Protein AF-A0A1M5D5A4-F1 (afdb_monomer_lite)

pLDDT: mean 90.55, std 10.25, range [50.56, 97.62]

Secondary structure (DSSP, 8-state):
-HHHHHHHHHHHTT-HHHHHHHHHHHH-GGGGSS-HHHHHHHHHHHHHHHHHHHHHHHHHHHHHTT-

InterPro domains:
  IPR002611 IstB-like ATP-binding domain [PF01695] (9-65)

Foldseek 3Di:
DVLVVVLVVCVVVVLNQLSVLSVVCVVDCVVVVPDPVVSVVVSVVRSVVVVVVVVVVVVVVVVVVVD

Sequence (67 aa):
MLNDNTVSKLHEMRLSVMAQAFREQLKDSSFHELSFEERLGLLVDAEWAVRKNNRMARLIKKADYAM

Structure (mmCIF, N/CA/C/O backbone):
data_AF-A0A1M5D5A4-F1
#
_entry.id   AF-A0A1M5D5A4-F1
#
loop_
_atom_site.group_PDB
_atom_site.id
_atom_site.type_symbol
_atom_site.label_atom_id
_atom_site.label_alt_id
_atom_site.label_comp_id
_atom_site.label_asym_id
_atom_site.label_entity_id
_atom_site.label_seq_id
_atom_site.pdbx_PDB_ins_code
_atom_site.Cartn_x
_atom_site.Cartn_y
_atom_site.Cartn_z
_atom_site.occupancy
_atom_site.B_iso_or_equiv
_atom_site.auth_seq_id
_atom_site.auth_comp_id
_atom_site.auth_asym_id
_atom_site.auth_atom_id
_atom_site.pdbx_PDB_model_num
ATOM 1 N N . MET A 1 1 ? -17.356 6.151 4.671 1.00 55.31 1 MET A N 1
ATOM 2 C CA . MET A 1 1 ? -16.903 7.490 4.220 1.00 55.31 1 MET A CA 1
ATOM 3 C C . MET A 1 1 ? -15.416 7.748 4.488 1.00 55.31 1 MET A C 1
ATOM 5 O O . MET A 1 1 ? -14.738 8.139 3.550 1.00 55.31 1 MET A O 1
ATOM 9 N N . LEU A 1 2 ? -14.868 7.504 5.691 1.00 62.00 2 LEU A N 1
ATOM 10 C CA . LEU A 1 2 ? -13.421 7.688 5.955 1.00 62.00 2 LEU A CA 1
ATOM 11 C C . LEU A 1 2 ? -12.520 6.703 5.182 1.00 62.00 2 LEU A C 1
ATOM 13 O O . LEU A 1 2 ? -11.520 7.114 4.603 1.00 62.00 2 LEU A O 1
ATOM 17 N N . ASN 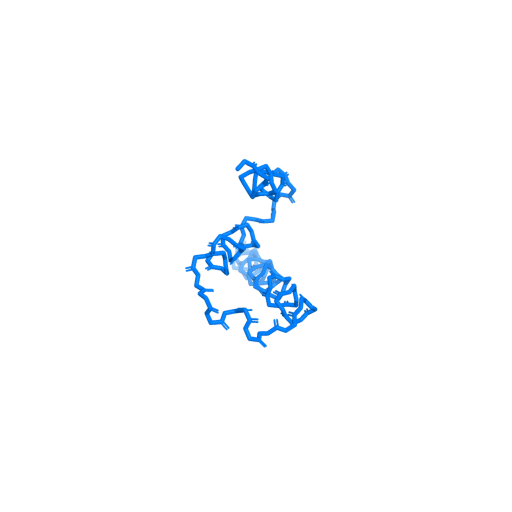A 1 3 ? -12.915 5.429 5.097 1.00 74.31 3 ASN A N 1
ATOM 18 C CA . ASN A 1 3 ? -12.105 4.392 4.447 1.00 74.31 3 ASN A CA 1
ATOM 19 C C . ASN A 1 3 ? -11.957 4.612 2.932 1.00 74.31 3 ASN A C 1
ATOM 21 O O . ASN A 1 3 ? -10.864 4.447 2.398 1.00 74.31 3 ASN A O 1
ATOM 25 N N . ASP A 1 4 ? -13.017 5.054 2.248 1.00 80.56 4 ASP A N 1
ATOM 26 C CA . ASP A 1 4 ? -12.957 5.356 0.810 1.00 80.56 4 ASP A CA 1
ATOM 27 C C . ASP A 1 4 ? -12.091 6.585 0.504 1.00 80.56 4 ASP A C 1
ATOM 29 O O . ASP A 1 4 ? -11.417 6.625 -0.527 1.00 80.56 4 ASP A O 1
ATOM 33 N N . ASN A 1 5 ? -12.044 7.561 1.418 1.00 91.69 5 ASN A N 1
ATOM 34 C CA . ASN A 1 5 ? -11.143 8.707 1.304 1.00 91.69 5 ASN A CA 1
ATOM 35 C C . ASN A 1 5 ? -9.674 8.267 1.416 1.00 91.69 5 ASN A C 1
ATOM 37 O O . ASN A 1 5 ? -8.851 8.653 0.588 1.00 91.69 5 ASN A O 1
ATOM 41 N N . THR A 1 6 ? -9.356 7.409 2.389 1.00 92.38 6 THR A N 1
ATOM 42 C CA . THR A 1 6 ? -8.006 6.853 2.565 1.00 92.38 6 THR A CA 1
ATOM 43 C C . THR A 1 6 ? -7.575 6.025 1.357 1.00 92.38 6 THR A C 1
ATOM 45 O O . THR A 1 6 ? -6.480 6.225 0.842 1.00 92.38 6 THR A O 1
ATOM 48 N N . VAL A 1 7 ? -8.443 5.147 0.847 1.00 94.00 7 VAL A N 1
ATOM 49 C CA . VAL A 1 7 ? -8.162 4.341 -0.355 1.00 94.00 7 VAL A CA 1
ATOM 50 C C . VAL A 1 7 ? -7.895 5.230 -1.570 1.00 94.00 7 VAL A C 1
ATOM 52 O O . VAL A 1 7 ? -6.939 4.991 -2.305 1.00 94.00 7 VAL A O 1
ATOM 55 N N . SER A 1 8 ? -8.690 6.286 -1.759 1.00 94.88 8 SER A N 1
ATOM 56 C CA . SER A 1 8 ? -8.495 7.231 -2.866 1.00 94.88 8 SER A CA 1
ATOM 57 C C . SER A 1 8 ? -7.140 7.940 -2.770 1.00 94.88 8 SER A C 1
ATOM 59 O O . SER A 1 8 ? -6.385 7.949 -3.740 1.00 94.88 8 SER A O 1
ATOM 61 N N . LYS A 1 9 ? -6.765 8.421 -1.577 1.00 96.12 9 LYS A N 1
ATOM 62 C CA . LYS A 1 9 ? -5.444 9.025 -1.326 1.00 96.12 9 LYS A CA 1
ATOM 63 C C . LYS A 1 9 ? -4.291 8.055 -1.586 1.00 96.12 9 LYS A C 1
ATOM 65 O O . LYS A 1 9 ? -3.282 8.442 -2.169 1.00 96.12 9 LYS A O 1
ATOM 70 N N . LEU A 1 10 ? -4.432 6.786 -1.198 1.00 95.81 10 LEU A N 1
ATOM 71 C CA . LEU A 1 10 ? -3.420 5.765 -1.484 1.00 95.81 10 LEU A CA 1
ATOM 72 C C . LEU A 1 10 ? -3.238 5.575 -2.997 1.00 95.81 10 LEU A C 1
ATOM 74 O O . LEU A 1 10 ? -2.103 5.511 -3.472 1.00 95.81 10 LEU A O 1
ATOM 78 N N . HIS A 1 11 ? -4.323 5.567 -3.775 1.00 95.31 11 HIS A N 1
ATOM 79 C CA . HIS A 1 11 ? -4.230 5.531 -5.236 1.00 95.31 11 HIS A CA 1
ATOM 80 C C . HIS A 1 11 ? -3.552 6.780 -5.818 1.00 95.31 11 HIS A C 1
ATOM 82 O O . HIS A 1 11 ? -2.677 6.638 -6.674 1.00 95.31 11 HIS A O 1
ATOM 88 N N . GLU A 1 12 ? -3.875 7.979 -5.328 1.00 96.88 12 GLU A N 1
ATOM 89 C CA . GLU A 1 12 ? -3.225 9.236 -5.743 1.00 96.88 12 GLU A CA 1
ATOM 90 C C . GLU A 1 12 ? -1.712 9.224 -5.466 1.00 96.88 12 GLU A C 1
ATOM 92 O O . GLU A 1 12 ? -0.911 9.644 -6.302 1.00 96.88 12 GLU A O 1
ATOM 97 N N . MET A 1 13 ? -1.297 8.640 -4.340 1.00 96.81 13 MET A N 1
ATOM 98 C CA . MET A 1 13 ? 0.111 8.431 -3.975 1.00 96.81 13 MET A CA 1
ATOM 99 C C . MET A 1 13 ? 0.783 7.269 -4.730 1.00 96.81 13 MET A C 1
ATOM 101 O O . MET A 1 13 ? 1.950 6.947 -4.482 1.00 96.81 13 MET A O 1
ATOM 105 N N . ARG A 1 14 ? 0.073 6.630 -5.668 1.00 95.81 14 ARG A N 1
ATOM 106 C CA . ARG A 1 14 ? 0.512 5.446 -6.425 1.00 95.81 14 ARG A CA 1
ATOM 107 C C . ARG A 1 14 ? 0.793 4.222 -5.544 1.00 95.81 14 ARG A C 1
ATOM 109 O O . ARG A 1 14 ? 1.591 3.372 -5.927 1.00 95.81 14 ARG A O 1
ATOM 116 N N . LEU A 1 15 ? 0.148 4.116 -4.385 1.00 97.12 15 LEU A N 1
ATOM 117 C CA . LEU A 1 15 ? 0.212 2.981 -3.455 1.00 97.12 15 LEU A CA 1
ATOM 118 C C . LEU A 1 15 ? -0.972 2.032 -3.703 1.00 97.12 15 LEU A C 1
ATOM 120 O O . LEU A 1 15 ? -1.813 1.805 -2.836 1.00 97.12 15 LEU A O 1
ATOM 124 N N . SER A 1 16 ? -1.106 1.554 -4.943 1.00 95.31 16 SER A N 1
ATOM 125 C CA . SER A 1 16 ? -2.322 0.853 -5.386 1.00 95.31 16 SER A CA 1
ATOM 126 C C . SER A 1 16 ? -2.482 -0.536 -4.769 1.00 95.31 16 SER A C 1
ATOM 128 O O . SER A 1 16 ? -3.610 -0.959 -4.525 1.00 95.31 16 SER A O 1
ATOM 130 N N . VAL A 1 17 ? -1.378 -1.231 -4.487 1.00 97.12 17 VAL A N 1
ATOM 131 C CA . VAL A 1 17 ? -1.401 -2.549 -3.837 1.00 97.12 17 VAL A CA 1
ATOM 132 C C . VAL A 1 17 ? -1.731 -2.373 -2.363 1.00 97.12 17 VAL A C 1
ATOM 134 O O . VAL A 1 17 ? -2.583 -3.083 -1.837 1.00 97.12 17 VAL A O 1
ATOM 137 N N . MET A 1 18 ? -1.146 -1.355 -1.725 1.00 96.88 18 MET A N 1
ATOM 138 C CA . MET A 1 18 ? -1.490 -0.975 -0.355 1.00 96.88 18 MET A CA 1
ATOM 139 C C . MET A 1 18 ? -2.983 -0.641 -0.218 1.00 96.88 18 MET A C 1
ATOM 141 O O . MET A 1 18 ? -3.634 -1.077 0.727 1.00 96.88 18 MET A O 1
ATOM 145 N N . ALA A 1 19 ? -3.543 0.106 -1.174 1.00 95.88 19 ALA A N 1
ATOM 146 C CA . ALA A 1 19 ? -4.956 0.479 -1.198 1.00 95.88 19 ALA A CA 1
ATOM 147 C C . ALA A 1 19 ? -5.884 -0.743 -1.283 1.00 95.88 19 ALA A C 1
ATOM 149 O O . ALA A 1 19 ? -6.906 -0.807 -0.592 1.00 95.88 19 ALA A O 1
ATOM 150 N N . GLN A 1 20 ? -5.518 -1.721 -2.115 1.00 94.50 20 GLN A N 1
ATOM 151 C CA . GLN A 1 20 ? -6.254 -2.971 -2.245 1.00 94.50 20 GLN A CA 1
ATOM 152 C C . GLN A 1 20 ? -6.162 -3.813 -0.968 1.00 94.50 20 GLN A C 1
ATOM 154 O O . GLN A 1 20 ? -7.198 -4.183 -0.417 1.00 94.50 20 GLN A O 1
ATOM 159 N N . ALA A 1 21 ? -4.951 -4.040 -0.457 1.00 94.44 21 ALA A N 1
ATOM 160 C CA . ALA A 1 21 ? -4.734 -4.810 0.764 1.00 94.44 21 ALA A CA 1
ATOM 161 C C . ALA A 1 21 ? -5.443 -4.169 1.972 1.00 94.44 21 ALA A C 1
ATOM 163 O O . ALA A 1 21 ? -6.025 -4.863 2.799 1.00 94.44 21 ALA A O 1
ATOM 164 N N . PHE A 1 22 ? -5.499 -2.835 2.040 1.00 94.00 22 PHE A N 1
ATOM 165 C CA . PHE A 1 22 ? -6.240 -2.1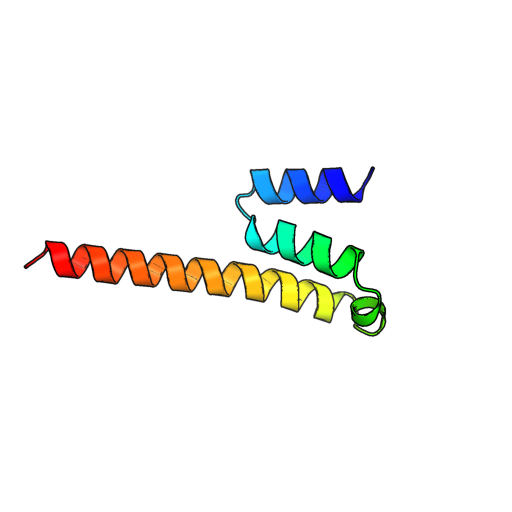25 3.083 1.00 94.00 22 PHE A CA 1
ATOM 166 C C . PHE A 1 22 ? -7.750 -2.384 2.996 1.00 94.00 22 PHE A C 1
ATOM 168 O O . PHE A 1 22 ? -8.402 -2.604 4.014 1.00 94.00 22 PHE A O 1
ATOM 175 N N . ARG A 1 23 ? -8.325 -2.425 1.786 1.00 92.31 23 ARG A N 1
ATOM 176 C CA . ARG A 1 23 ? -9.733 -2.816 1.592 1.00 92.31 23 ARG A CA 1
ATOM 177 C C . ARG A 1 23 ? -10.001 -4.263 1.988 1.00 92.31 23 ARG A C 1
ATOM 179 O O . ARG A 1 23 ? -11.094 -4.547 2.469 1.00 92.31 23 ARG A O 1
ATOM 186 N N . GLU A 1 24 ? -9.050 -5.160 1.763 1.00 91.94 24 GLU A N 1
ATOM 187 C CA . GLU A 1 24 ? -9.153 -6.568 2.156 1.00 91.94 24 GLU A CA 1
ATOM 188 C C . GLU A 1 24 ? -9.112 -6.711 3.683 1.00 91.94 24 GLU A C 1
ATOM 190 O O . GLU A 1 24 ? -10.027 -7.306 4.248 1.00 91.94 24 GLU A O 1
ATOM 195 N N . GLN A 1 25 ? -8.172 -6.041 4.360 1.00 91.06 25 GLN A N 1
ATOM 196 C CA . GLN A 1 25 ? -8.111 -5.998 5.829 1.00 91.06 25 GLN A CA 1
ATOM 197 C C . GLN A 1 25 ? -9.385 -5.427 6.472 1.00 91.06 25 GLN A C 1
ATOM 199 O O . GLN A 1 25 ? -9.764 -5.838 7.562 1.00 91.06 25 GLN A O 1
ATOM 204 N N . LEU A 1 26 ? -10.063 -4.479 5.814 1.00 89.38 26 LEU A N 1
ATOM 205 C CA . LEU A 1 26 ? -11.333 -3.925 6.301 1.00 89.38 26 LEU A CA 1
ATOM 206 C C . LEU A 1 26 ? -12.525 -4.878 6.138 1.00 89.38 26 LEU A C 1
ATOM 208 O O . LEU A 1 26 ? -13.525 -4.717 6.836 1.00 89.38 26 LEU A O 1
ATOM 212 N N . LYS A 1 27 ? -12.460 -5.812 5.186 1.00 89.44 27 LYS A N 1
ATOM 213 C CA . LYS A 1 27 ? -13.520 -6.799 4.938 1.00 89.44 27 LYS A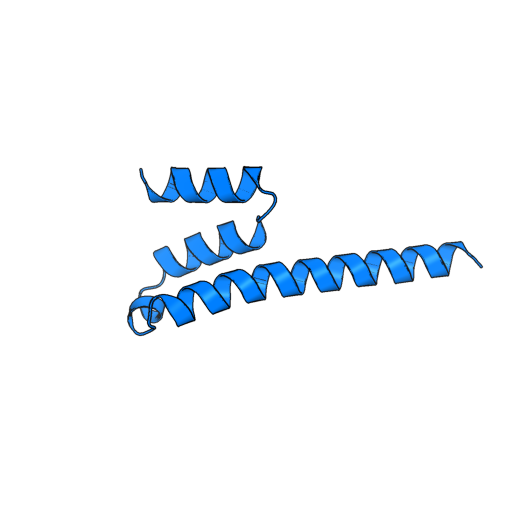 CA 1
ATOM 214 C C . LYS A 1 27 ? -13.352 -8.047 5.792 1.00 89.44 27 LYS A C 1
ATOM 216 O O . LYS A 1 27 ? -14.349 -8.680 6.125 1.00 89.44 27 LYS A O 1
ATOM 221 N N . ASP A 1 28 ? -12.112 -8.404 6.095 1.00 89.00 28 ASP A N 1
ATOM 222 C CA . ASP A 1 28 ? -11.775 -9.629 6.800 1.00 89.00 28 ASP A CA 1
ATOM 223 C C . ASP A 1 28 ? -11.509 -9.352 8.286 1.00 89.00 28 ASP A C 1
ATOM 225 O O . ASP A 1 28 ? -10.575 -8.650 8.678 1.00 89.00 28 ASP A O 1
ATOM 229 N N . SER A 1 29 ? -12.362 -9.920 9.138 1.00 84.38 29 SER A N 1
ATOM 230 C CA . SER A 1 29 ? -12.269 -9.765 10.585 1.00 84.38 29 SER A CA 1
ATOM 231 C C . SER A 1 29 ? -11.049 -10.461 11.194 1.00 84.38 29 SER A C 1
ATOM 233 O O . SER A 1 29 ? -10.668 -10.092 12.299 1.00 84.38 29 SER A O 1
ATOM 235 N N . SER A 1 30 ? -10.398 -11.400 10.497 1.00 87.19 30 SER A N 1
ATOM 236 C CA . SER A 1 30 ? -9.192 -12.087 10.992 1.00 87.19 30 SER A CA 1
ATOM 237 C C . SER A 1 30 ? -8.039 -11.119 11.286 1.00 87.19 30 SER A C 1
ATOM 239 O O . SER A 1 30 ? -7.289 -11.297 12.242 1.00 87.19 30 SER A O 1
ATOM 241 N N . PHE A 1 31 ? -7.959 -10.006 10.551 1.00 84.56 31 PHE A N 1
ATOM 242 C CA . PHE A 1 31 ? -6.952 -8.967 10.775 1.00 84.56 31 PHE A CA 1
ATOM 243 C C . PHE A 1 31 ? -7.189 -8.142 12.051 1.00 84.56 31 PHE A C 1
ATOM 245 O O . PHE A 1 31 ? -6.323 -7.353 12.438 1.00 84.56 31 PHE A O 1
ATOM 252 N N . HIS A 1 32 ? -8.339 -8.289 12.721 1.00 83.75 32 HIS A N 1
ATOM 253 C CA . HIS A 1 32 ? -8.607 -7.608 13.992 1.00 83.75 32 HIS A CA 1
ATOM 254 C C . HIS A 1 32 ? -7.851 -8.237 15.168 1.00 83.75 32 HIS A C 1
ATOM 256 O O . HIS A 1 32 ? -7.649 -7.553 16.168 1.00 83.75 32 HIS A O 1
ATOM 262 N N . GLU A 1 33 ? -7.404 -9.490 15.040 1.00 89.38 33 GLU A N 1
ATOM 263 C CA . GLU A 1 33 ? -6.557 -10.154 16.041 1.00 89.38 33 GLU A CA 1
ATOM 264 C C . GLU A 1 33 ? -5.123 -9.605 16.041 1.00 89.38 33 GLU A C 1
ATOM 266 O O . GLU A 1 33 ? -4.426 -9.679 17.050 1.00 89.38 33 GLU A O 1
ATOM 271 N N . LEU A 1 34 ? -4.702 -9.008 14.921 1.00 89.62 34 LEU A N 1
ATOM 272 C CA . LEU A 1 34 ? -3.400 -8.370 14.778 1.00 89.62 34 LEU A CA 1
ATOM 273 C C . LEU A 1 34 ? -3.406 -6.958 15.369 1.00 89.62 34 LEU A C 1
ATOM 275 O O . LEU A 1 34 ? -4.391 -6.210 15.297 1.00 89.62 34 LEU A O 1
ATOM 279 N N . SER A 1 35 ? -2.260 -6.546 15.894 1.00 93.50 35 SER A N 1
ATOM 280 C CA . SER A 1 35 ? -2.023 -5.159 16.271 1.00 93.50 35 SER A CA 1
ATOM 281 C C . SER A 1 35 ? -2.063 -4.235 15.047 1.00 93.50 35 SER A C 1
ATOM 283 O O . SER A 1 35 ? -1.935 -4.648 13.890 1.00 93.50 35 SER A O 1
ATOM 285 N N . PHE A 1 36 ? -2.243 -2.936 15.292 1.00 90.94 36 PHE A N 1
ATOM 286 C CA . PHE A 1 36 ? -2.186 -1.941 14.222 1.00 90.94 36 PHE A CA 1
ATOM 287 C C . PHE A 1 36 ? -0.836 -1.952 13.488 1.00 90.94 36 PHE A C 1
ATOM 289 O O . PHE A 1 36 ? -0.819 -1.835 12.264 1.00 90.94 36 PHE A O 1
ATOM 296 N N . GLU A 1 37 ? 0.269 -2.106 14.220 1.00 95.25 37 GLU A N 1
ATOM 297 C CA . GLU A 1 37 ? 1.620 -2.116 13.651 1.00 95.25 37 GLU A CA 1
ATOM 298 C C . GLU A 1 37 ? 1.829 -3.312 12.720 1.00 95.25 37 GLU A C 1
ATOM 300 O O . GLU A 1 37 ? 2.337 -3.139 11.615 1.00 95.25 37 GLU A O 1
ATOM 305 N N . GLU A 1 38 ? 1.349 -4.497 13.105 1.00 94.25 38 GLU A N 1
ATOM 306 C CA . GLU A 1 38 ? 1.391 -5.694 12.257 1.00 94.25 38 GLU A CA 1
ATOM 307 C C . GLU A 1 38 ? 0.538 -5.521 11.000 1.00 94.25 38 GLU A C 1
ATOM 309 O O . GLU A 1 38 ? 1.007 -5.779 9.889 1.00 94.25 38 GLU A O 1
ATOM 314 N N . ARG A 1 39 ? -0.696 -5.014 11.142 1.00 94.31 39 ARG A N 1
ATOM 315 C CA . ARG A 1 39 ? -1.557 -4.719 9.987 1.00 94.31 39 ARG A CA 1
ATOM 316 C C . ARG A 1 39 ? -0.889 -3.744 9.028 1.00 94.31 39 ARG A C 1
ATOM 318 O O . ARG A 1 39 ? -0.897 -3.989 7.823 1.00 94.31 39 ARG A O 1
ATOM 325 N N . LEU A 1 40 ? -0.317 -2.659 9.547 1.00 95.00 40 LEU A N 1
ATOM 326 C CA . LEU A 1 40 ? 0.379 -1.656 8.746 1.00 95.00 40 LEU A CA 1
ATOM 327 C C . LEU A 1 40 ? 1.624 -2.242 8.070 1.00 95.00 40 LEU A C 1
ATOM 329 O O . LEU A 1 40 ? 1.844 -1.971 6.891 1.00 95.00 40 LEU A O 1
ATOM 333 N N . GLY A 1 41 ? 2.391 -3.071 8.781 1.00 96.56 41 GLY A N 1
ATOM 334 C CA . GLY A 1 41 ? 3.544 -3.790 8.240 1.00 96.56 41 GLY A CA 1
ATOM 335 C C . GLY A 1 41 ? 3.172 -4.612 7.008 1.00 96.56 41 GLY A C 1
ATOM 336 O O . GLY A 1 41 ? 3.762 -4.421 5.948 1.00 96.56 41 GLY A O 1
ATOM 337 N N . LEU A 1 42 ? 2.105 -5.413 7.094 1.00 95.75 42 LEU A N 1
ATOM 338 C CA . LEU A 1 42 ? 1.609 -6.216 5.968 1.00 95.75 42 LEU A CA 1
ATOM 339 C C . LEU A 1 42 ? 1.226 -5.363 4.747 1.00 95.75 42 LEU A C 1
ATOM 341 O O . LEU A 1 42 ? 1.511 -5.738 3.609 1.00 95.75 42 LEU A O 1
ATOM 345 N N . LEU A 1 43 ? 0.596 -4.205 4.970 1.00 96.06 43 LEU A N 1
ATOM 346 C CA . LEU A 1 43 ? 0.221 -3.284 3.892 1.00 96.06 43 LEU A CA 1
ATOM 347 C C . LEU A 1 43 ? 1.452 -2.703 3.183 1.00 96.06 43 LEU A C 1
ATOM 349 O O . LEU A 1 43 ? 1.481 -2.619 1.951 1.00 96.06 43 LEU A O 1
ATOM 353 N N . VAL A 1 44 ? 2.461 -2.298 3.957 1.00 97.06 44 VAL A N 1
ATOM 354 C CA . VAL A 1 44 ? 3.714 -1.734 3.438 1.00 97.06 44 VAL A CA 1
ATOM 355 C C . VAL A 1 44 ? 4.514 -2.796 2.689 1.00 97.06 44 VAL A C 1
ATOM 357 O O . VAL A 1 44 ? 4.983 -2.532 1.579 1.00 97.06 44 VAL A O 1
ATOM 360 N N . ASP A 1 45 ? 4.623 -3.999 3.247 1.00 97.44 45 ASP A N 1
ATOM 361 C CA . ASP A 1 45 ? 5.360 -5.110 2.646 1.00 97.44 45 ASP A CA 1
ATOM 362 C C . ASP A 1 45 ? 4.764 -5.531 1.302 1.00 97.44 45 ASP A C 1
ATOM 364 O O . ASP A 1 45 ? 5.505 -5.724 0.332 1.00 97.44 45 ASP A O 1
ATOM 368 N N . ALA A 1 46 ? 3.433 -5.605 1.205 1.00 96.50 46 ALA A N 1
ATOM 369 C CA . ALA A 1 46 ? 2.745 -5.942 -0.038 1.00 96.50 46 ALA A CA 1
ATOM 370 C C . ALA A 1 46 ? 3.085 -4.952 -1.168 1.00 96.50 46 ALA A C 1
ATOM 372 O O . ALA A 1 46 ? 3.470 -5.345 -2.275 1.00 96.50 46 ALA A O 1
ATOM 373 N N . GLU A 1 47 ? 3.002 -3.652 -0.887 1.00 97.62 47 GLU A N 1
ATOM 374 C CA . GLU A 1 47 ? 3.338 -2.606 -1.855 1.00 97.62 47 GLU A CA 1
ATOM 375 C C . GLU A 1 47 ? 4.833 -2.610 -2.205 1.00 97.62 47 GLU A C 1
ATOM 377 O O . GLU A 1 47 ? 5.209 -2.500 -3.379 1.00 97.62 47 GLU A O 1
ATOM 382 N N . TRP A 1 48 ? 5.702 -2.775 -1.208 1.00 97.62 48 TRP A N 1
ATOM 383 C CA . TRP A 1 48 ? 7.147 -2.829 -1.403 1.00 97.62 48 TRP A CA 1
ATOM 384 C C . TRP A 1 48 ? 7.566 -4.001 -2.294 1.00 97.62 48 TRP A C 1
ATOM 386 O O . TRP A 1 48 ? 8.339 -3.815 -3.244 1.00 97.62 48 TRP A O 1
ATOM 396 N N . ALA A 1 49 ? 7.024 -5.194 -2.042 1.00 97.50 49 ALA A N 1
ATOM 397 C CA . ALA A 1 49 ? 7.306 -6.397 -2.817 1.00 97.50 49 ALA A CA 1
ATOM 398 C C . ALA A 1 49 ? 6.957 -6.202 -4.299 1.00 97.50 49 ALA A C 1
ATOM 400 O O . ALA A 1 49 ? 7.788 -6.456 -5.177 1.00 97.50 49 ALA A O 1
ATOM 401 N N . VAL A 1 50 ? 5.772 -5.659 -4.594 1.00 96.94 50 VAL A N 1
ATOM 402 C CA . VAL A 1 50 ? 5.346 -5.391 -5.976 1.00 96.94 50 VAL A CA 1
ATOM 403 C C . VAL A 1 50 ? 6.234 -4.341 -6.643 1.00 96.94 50 VAL A C 1
ATOM 405 O O . VAL A 1 50 ? 6.645 -4.514 -7.794 1.00 96.94 50 VAL A O 1
ATOM 408 N N . ARG A 1 51 ? 6.614 -3.273 -5.935 1.00 96.56 51 ARG A N 1
ATOM 409 C CA . ARG A 1 51 ? 7.536 -2.256 -6.471 1.00 96.56 51 ARG A CA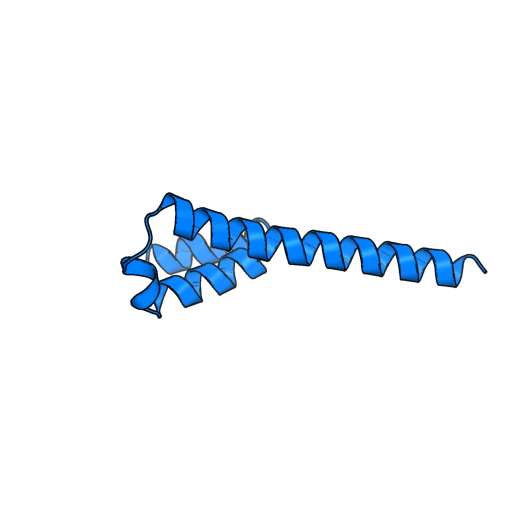 1
ATOM 410 C C . ARG A 1 51 ? 8.905 -2.838 -6.805 1.00 96.56 51 ARG A C 1
ATOM 412 O O . ARG A 1 51 ? 9.445 -2.534 -7.876 1.00 96.56 51 ARG A O 1
ATOM 419 N N . LYS A 1 52 ? 9.450 -3.688 -5.932 1.00 96.94 52 LYS A N 1
ATOM 420 C CA . LYS A 1 52 ? 10.727 -4.380 -6.146 1.00 96.94 52 LYS A CA 1
ATOM 421 C C . LYS A 1 52 ? 10.653 -5.312 -7.357 1.00 96.94 52 LYS A C 1
ATOM 423 O O . LYS A 1 52 ? 11.513 -5.217 -8.235 1.00 96.94 52 LYS A O 1
ATOM 428 N N . ASN A 1 53 ? 9.599 -6.119 -7.458 1.00 95.81 53 ASN A N 1
ATOM 429 C CA . ASN A 1 53 ? 9.381 -7.040 -8.577 1.00 95.81 53 ASN A CA 1
ATOM 430 C C . ASN A 1 53 ? 9.234 -6.293 -9.908 1.00 95.81 53 ASN A C 1
ATOM 432 O O . ASN A 1 53 ? 9.918 -6.610 -10.879 1.00 95.81 53 ASN A O 1
ATOM 436 N N . ASN A 1 54 ? 8.437 -5.224 -9.940 1.00 95.88 54 ASN A N 1
ATOM 437 C CA . ASN A 1 54 ? 8.266 -4.396 -11.133 1.00 95.88 54 ASN A CA 1
ATOM 438 C C . ASN A 1 54 ? 9.571 -3.709 -11.550 1.00 95.88 54 ASN A C 1
ATOM 440 O O . ASN A 1 54 ? 9.855 -3.577 -12.741 1.00 95.88 54 ASN A O 1
ATOM 444 N N . ARG A 1 55 ? 10.387 -3.255 -10.589 1.00 95.50 55 ARG A N 1
ATOM 445 C CA . ARG A 1 55 ? 11.719 -2.706 -10.882 1.00 95.50 55 ARG A CA 1
ATOM 446 C C . ARG A 1 55 ? 12.622 -3.766 -11.500 1.00 95.50 55 ARG A C 1
ATOM 448 O O . ARG A 1 55 ? 13.269 -3.471 -12.500 1.00 95.50 55 ARG A O 1
ATOM 455 N N . MET A 1 56 ? 12.647 -4.968 -10.933 1.00 95.56 56 MET A N 1
ATOM 456 C CA . MET A 1 56 ? 13.444 -6.081 -11.444 1.00 95.56 56 MET A CA 1
ATOM 457 C C . MET A 1 56 ? 13.022 -6.468 -12.865 1.00 95.56 56 MET A C 1
ATOM 459 O O . MET A 1 56 ? 13.865 -6.490 -13.755 1.00 95.56 56 MET A O 1
ATOM 463 N N . ALA A 1 57 ? 11.723 -6.646 -13.113 1.00 94.81 57 ALA A N 1
ATOM 464 C CA . ALA A 1 57 ? 11.189 -6.948 -14.441 1.00 94.81 57 ALA A CA 1
ATOM 465 C C . ALA A 1 57 ? 11.569 -5.883 -15.486 1.00 94.81 57 ALA A C 1
ATOM 467 O O . ALA A 1 57 ? 11.939 -6.216 -16.609 1.00 94.81 57 ALA A O 1
ATOM 468 N N . ARG A 1 58 ? 11.550 -4.591 -15.117 1.00 9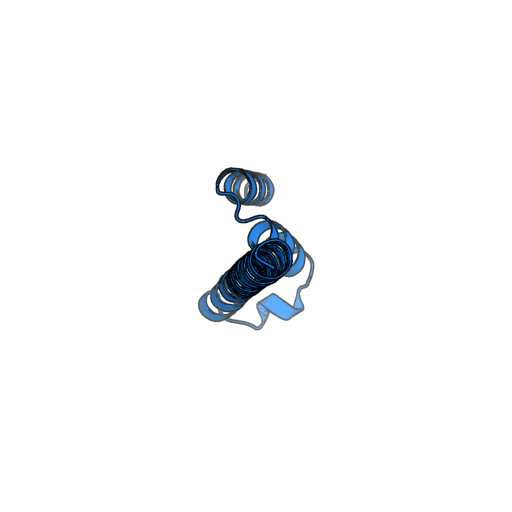5.38 58 ARG A N 1
ATOM 469 C CA . ARG A 1 58 ? 12.018 -3.512 -16.005 1.00 95.38 58 ARG A CA 1
ATOM 470 C C . ARG A 1 58 ? 13.515 -3.589 -16.303 1.00 95.38 58 ARG A C 1
ATOM 472 O O . ARG A 1 58 ? 13.907 -3.218 -17.403 1.00 95.38 58 ARG A O 1
ATOM 479 N N . LEU A 1 59 ? 14.340 -4.000 -15.341 1.00 94.81 59 LEU A N 1
ATOM 480 C CA . LEU A 1 59 ? 15.785 -4.141 -15.544 1.00 94.81 59 LEU A CA 1
ATOM 481 C C . LEU A 1 59 ? 16.109 -5.325 -16.456 1.00 94.81 59 LEU A C 1
ATOM 483 O O . LEU A 1 59 ? 16.887 -5.141 -17.383 1.00 94.81 59 LEU A O 1
ATOM 487 N N . ILE A 1 60 ? 15.465 -6.478 -16.246 1.00 93.56 60 ILE A N 1
ATOM 488 C CA . ILE A 1 60 ? 15.606 -7.659 -17.116 1.00 93.56 60 ILE A CA 1
ATOM 489 C C . ILE A 1 60 ? 15.218 -7.290 -18.547 1.00 93.56 60 ILE A C 1
ATOM 491 O O . ILE A 1 60 ? 16.038 -7.377 -19.449 1.00 93.56 60 ILE A O 1
ATOM 495 N N . LYS A 1 61 ? 14.021 -6.718 -18.729 1.00 92.69 61 LYS A N 1
ATOM 496 C CA . LYS A 1 61 ? 13.541 -6.282 -20.044 1.00 92.69 61 LYS A CA 1
ATOM 497 C C . LYS A 1 61 ? 14.499 -5.294 -20.724 1.00 92.69 61 LYS A C 1
ATOM 499 O O . LYS A 1 61 ? 14.678 -5.355 -21.929 1.00 92.69 61 LYS A O 1
ATOM 504 N N . LYS A 1 62 ? 15.117 -4.372 -19.975 1.00 91.50 62 LYS A N 1
ATOM 505 C CA . LYS A 1 62 ? 16.122 -3.446 -20.527 1.00 91.50 62 LYS A CA 1
ATOM 506 C C . LYS A 1 62 ? 17.423 -4.141 -20.928 1.00 91.50 62 LYS A C 1
ATOM 508 O O . LYS A 1 62 ? 18.016 -3.721 -21.912 1.00 91.50 62 LYS A O 1
ATOM 513 N N . ALA A 1 63 ? 17.866 -5.138 -20.166 1.00 91.06 63 ALA A N 1
ATOM 514 C CA . ALA A 1 63 ? 19.057 -5.917 -20.487 1.00 91.06 63 ALA A CA 1
ATOM 515 C C . ALA A 1 63 ? 18.836 -6.780 -21.738 1.00 91.06 63 ALA A C 1
ATOM 517 O O . ALA A 1 63 ? 19.707 -6.813 -22.599 1.00 91.06 63 ALA A O 1
ATOM 518 N N . ASP A 1 64 ? 17.649 -7.376 -21.881 1.00 78.56 64 ASP A N 1
ATOM 519 C CA . ASP A 1 64 ? 17.286 -8.189 -23.050 1.00 78.56 64 ASP A CA 1
ATOM 520 C C . ASP A 1 64 ? 17.216 -7.369 -24.351 1.00 78.56 64 ASP A C 1
ATOM 522 O O . ASP A 1 64 ? 17.477 -7.905 -25.419 1.00 78.56 64 ASP A O 1
ATOM 526 N N . TYR A 1 65 ? 16.896 -6.070 -24.286 1.00 66.38 65 TYR A N 1
ATOM 527 C CA . TYR A 1 65 ? 16.948 -5.170 -25.453 1.00 66.38 65 TYR A CA 1
ATOM 528 C C . TYR A 1 65 ? 18.333 -4.565 -25.723 1.00 66.38 65 TYR A C 1
ATOM 530 O O . TYR A 1 65 ? 18.490 -3.834 -26.699 1.00 66.38 65 TYR A O 1
ATOM 538 N N . ALA A 1 66 ? 19.310 -4.782 -24.838 1.00 59.53 66 ALA A N 1
ATOM 539 C CA . ALA A 1 66 ? 20.678 -4.292 -25.009 1.00 59.53 66 ALA A CA 1
ATOM 540 C C . ALA A 1 66 ? 21.592 -5.308 -25.725 1.00 59.53 66 ALA A C 1
ATOM 542 O O . ALA A 1 66 ? 22.781 -5.029 -25.887 1.00 59.53 66 ALA A O 1
ATOM 543 N N . MET A 1 67 ? 21.043 -6.460 -26.129 1.00 50.56 67 MET A N 1
ATOM 544 C CA . MET A 1 67 ? 21.689 -7.502 -26.934 1.00 50.56 67 MET A CA 1
ATOM 545 C C . MET A 1 67 ? 21.097 -7.508 -28.345 1.00 50.56 67 MET A C 1
ATOM 547 O O . MET A 1 67 ? 21.881 -7.739 -29.290 1.00 50.56 67 MET A O 1
#

Orga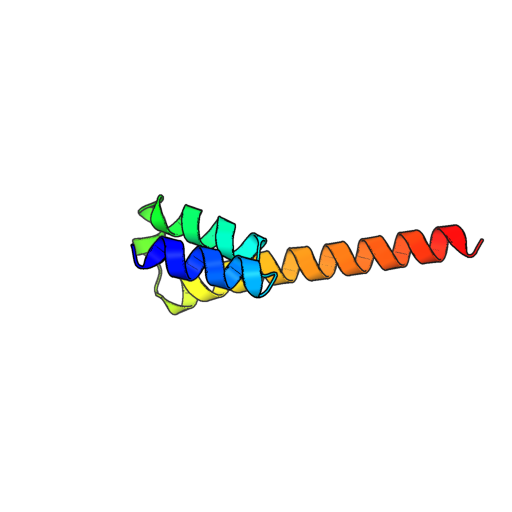nism: NCBI:txid1121429

Radius of gyration: 15.48 Å; chains: 1; bounding box: 39×21×43 Å